Protein AF-A0A0Q7DH05-F1 (afdb_monomer_lite)

Foldseek 3Di:
DDDDDDDDDDDDFPWDFDDDDDDDDDDDDDDDDDDDDDDDDDDCPPPPPLQKDKFAAPVRQKIWIWGQDVQFIWIWIWGDDPDDDIGITIGTDRDLVVVVVVLVPDPCCVVGVVSSVRSNVSRVSNRVDDD

Sequence (131 aa):
MRPYHPAPHEASPKRKEFVSLEGDAVSPRARRQPPAPRTDTGSRTQRIDVRHAEARSSEGEVHFFLQRIAGGLYVEREEVPRRGTRTSQSLVFENPGSFERWCSDDPVRFRHPLLHAQLRRDGDALWTIEP

Radius of gyration: 19.87 Å; chains: 1; bounding box: 66×55×36 Å

Secondary structure (DSSP, 8-state):
-PPPPPPP-------------------------PPPP-----------BTTEEEEE-TTSSEEEEEEEETTEEEEEEEE--SSS--EEEEEEESSHHHHHHHHHH-THHHH-HHHHHHHHHHHHHHHTS--

Structure (mmCIF, N/CA/C/O backbone):
data_AF-A0A0Q7DH05-F1
#
_entry.id   AF-A0A0Q7DH05-F1
#
loop_
_atom_site.group_PDB
_atom_site.id
_atom_site.type_symbol
_atom_site.label_atom_id
_atom_site.label_alt_id
_atom_site.label_comp_id
_atom_site.label_asym_id
_atom_site.label_entity_id
_atom_site.label_seq_id
_atom_site.pdbx_PDB_ins_code
_atom_site.Cartn_x
_atom_site.Cartn_y
_atom_site.Cartn_z
_atom_site.occupancy
_atom_site.B_iso_or_equiv
_atom_site.auth_seq_id
_atom_site.auth_comp_id
_atom_site.auth_asym_id
_atom_site.auth_atom_id
_atom_site.pdbx_PDB_model_num
ATOM 1 N N . MET A 1 1 ? 34.266 -25.610 13.901 1.00 47.09 1 MET A N 1
ATOM 2 C CA . MET A 1 1 ? 34.000 -24.182 14.179 1.00 47.09 1 MET A CA 1
ATOM 3 C C . MET A 1 1 ? 33.938 -23.470 12.831 1.00 47.09 1 MET A C 1
ATOM 5 O O . MET A 1 1 ? 34.956 -23.425 12.157 1.00 47.09 1 MET A O 1
ATOM 9 N N . ARG A 1 2 ? 32.751 -23.067 12.352 1.00 49.41 2 ARG A N 1
ATOM 10 C CA . ARG A 1 2 ? 32.606 -22.329 11.079 1.00 49.41 2 ARG A CA 1
ATOM 11 C C . ARG A 1 2 ? 32.566 -20.824 11.381 1.00 49.41 2 ARG A C 1
ATOM 13 O O . ARG A 1 2 ? 31.865 -20.461 12.324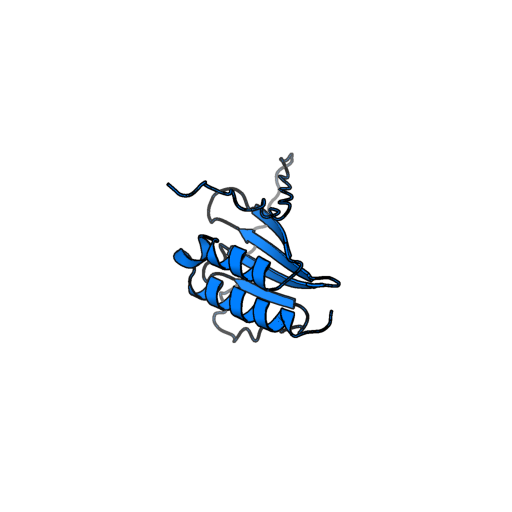 1.00 49.41 2 ARG A O 1
ATOM 20 N N . PRO A 1 3 ? 33.287 -19.967 10.640 1.00 50.28 3 PRO A N 1
ATOM 21 C CA . PRO A 1 3 ? 33.220 -18.525 10.843 1.00 50.28 3 PRO A CA 1
ATOM 22 C C . PRO A 1 3 ? 31.871 -17.968 10.368 1.00 50.28 3 PRO A C 1
ATOM 24 O O . PRO A 1 3 ? 31.320 -18.403 9.355 1.00 50.28 3 PRO A O 1
ATOM 27 N N . TYR A 1 4 ? 31.338 -17.023 11.139 1.00 48.47 4 TYR A N 1
ATOM 28 C CA . TYR A 1 4 ? 30.103 -16.296 10.862 1.00 48.47 4 TYR A CA 1
ATOM 29 C C . TYR A 1 4 ? 30.378 -15.209 9.815 1.00 48.47 4 TYR A C 1
ATOM 31 O O . TYR A 1 4 ? 31.156 -14.292 10.069 1.00 48.47 4 TYR A O 1
ATOM 39 N N . HIS A 1 5 ? 29.746 -15.312 8.646 1.00 47.66 5 HIS A N 1
ATOM 40 C CA . HIS A 1 5 ? 29.686 -14.227 7.668 1.00 47.66 5 HIS A CA 1
ATOM 41 C C . HIS A 1 5 ? 28.377 -13.452 7.876 1.00 47.66 5 HIS A C 1
ATOM 43 O O . HIS A 1 5 ? 27.311 -14.055 7.736 1.00 47.66 5 HIS A O 1
ATOM 49 N N . PRO A 1 6 ? 28.410 -12.149 8.207 1.00 46.41 6 PRO A N 1
ATOM 50 C CA . PRO A 1 6 ? 27.198 -11.342 8.230 1.00 46.41 6 PRO A CA 1
ATOM 51 C C . PRO A 1 6 ? 26.677 -11.102 6.802 1.00 46.41 6 PRO A C 1
ATOM 53 O O . PRO A 1 6 ? 27.452 -10.855 5.877 1.00 46.41 6 PRO A O 1
ATOM 56 N N . ALA A 1 7 ? 25.355 -11.195 6.638 1.00 45.88 7 ALA A N 1
ATOM 57 C CA . ALA A 1 7 ? 24.637 -10.925 5.393 1.00 45.88 7 ALA A CA 1
ATOM 58 C C . ALA A 1 7 ? 24.718 -9.432 4.994 1.00 45.88 7 ALA A C 1
ATOM 60 O O . ALA A 1 7 ? 24.842 -8.574 5.873 1.00 45.88 7 ALA A O 1
ATOM 61 N N . PRO A 1 8 ? 24.640 -9.098 3.691 1.00 40.75 8 PRO A N 1
ATOM 62 C CA . PRO A 1 8 ? 24.677 -7.715 3.232 1.00 40.75 8 PRO A CA 1
ATOM 63 C C . PRO A 1 8 ? 23.400 -6.964 3.633 1.00 40.75 8 PRO A C 1
ATOM 65 O O . PRO A 1 8 ? 22.300 -7.510 3.588 1.00 40.75 8 PRO A O 1
ATOM 68 N N . HIS A 1 9 ? 23.571 -5.699 4.020 1.00 41.88 9 HIS A N 1
ATOM 69 C CA . HIS A 1 9 ? 22.507 -4.765 4.381 1.00 41.88 9 HIS A CA 1
ATOM 70 C C . HIS A 1 9 ? 21.425 -4.679 3.287 1.00 41.88 9 HIS A C 1
ATOM 72 O O . HIS A 1 9 ? 21.672 -4.151 2.203 1.00 41.88 9 HIS A O 1
ATOM 78 N N . GLU A 1 10 ? 20.215 -5.151 3.599 1.00 37.84 10 GLU A N 1
ATOM 79 C CA . GLU A 1 10 ? 19.000 -4.863 2.833 1.00 37.84 10 GLU A CA 1
ATOM 80 C C . GLU A 1 10 ? 18.712 -3.355 2.916 1.00 37.84 10 GLU A C 1
ATOM 82 O O . GLU A 1 10 ? 18.571 -2.780 4.001 1.00 37.84 10 GLU A O 1
ATOM 87 N N . ALA A 1 11 ? 18.647 -2.697 1.757 1.00 42.75 11 ALA A N 1
ATOM 88 C CA . ALA A 1 11 ? 18.227 -1.310 1.656 1.00 42.75 11 ALA A CA 1
ATOM 89 C C . ALA A 1 11 ? 16.763 -1.204 2.105 1.00 42.75 11 ALA A C 1
ATOM 91 O O . ALA A 1 11 ? 15.848 -1.656 1.420 1.00 42.75 11 ALA A O 1
ATOM 92 N N . SER A 1 12 ? 16.550 -0.617 3.283 1.00 39.91 12 SER A N 1
ATOM 93 C CA . SER A 1 12 ? 15.214 -0.288 3.772 1.00 39.91 12 SER A CA 1
ATOM 94 C C . SER A 1 12 ? 14.542 0.704 2.816 1.00 39.91 12 SER A C 1
ATOM 96 O O . SER A 1 12 ? 15.186 1.683 2.418 1.00 39.91 12 SER A O 1
ATOM 98 N N . PRO A 1 13 ? 13.259 0.508 2.461 1.00 42.34 13 PRO A N 1
ATOM 99 C CA . PRO A 1 13 ? 12.521 1.499 1.693 1.00 42.34 13 PRO A CA 1
ATOM 100 C C . PRO A 1 13 ? 12.544 2.830 2.450 1.00 42.34 13 PRO A C 1
ATOM 102 O O . PRO A 1 13 ? 12.288 2.888 3.657 1.00 42.34 13 PRO A O 1
ATOM 105 N N . LYS A 1 14 ? 12.904 3.913 1.750 1.00 39.75 14 LYS A N 1
ATOM 106 C CA . LYS A 1 14 ? 12.999 5.249 2.346 1.00 39.75 14 LYS A CA 1
ATOM 107 C C . LYS A 1 14 ? 11.603 5.749 2.702 1.00 39.75 14 LYS A C 1
ATOM 109 O O . LYS A 1 14 ? 10.906 6.341 1.885 1.00 39.75 14 LY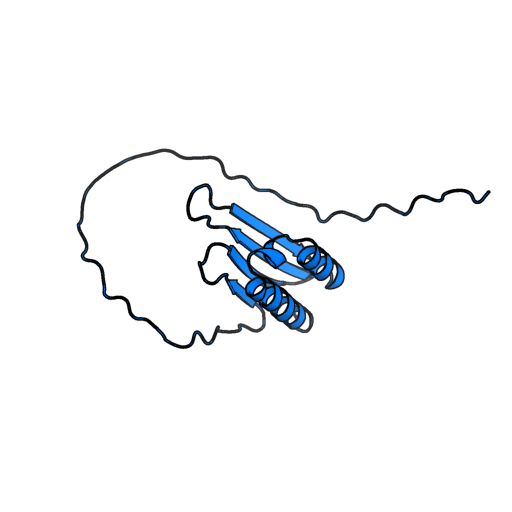S A O 1
ATOM 114 N N . ARG A 1 15 ? 11.224 5.506 3.953 1.00 40.66 15 ARG A N 1
ATOM 115 C CA . ARG A 1 15 ? 10.027 6.028 4.606 1.00 40.66 15 ARG A CA 1
ATOM 116 C C . ARG A 1 15 ? 10.140 7.553 4.663 1.00 40.66 15 ARG A C 1
ATOM 118 O O . ARG A 1 15 ? 11.005 8.087 5.353 1.00 40.66 15 ARG A O 1
ATOM 125 N N . LYS A 1 16 ? 9.308 8.263 3.907 1.00 36.62 16 LYS A N 1
ATOM 126 C CA . LYS A 1 16 ? 9.116 9.705 4.088 1.00 36.62 16 LYS A CA 1
ATOM 127 C C . LYS A 1 16 ? 7.862 9.879 4.936 1.00 36.62 16 LYS A C 1
ATOM 129 O O . LYS A 1 16 ? 6.754 9.879 4.416 1.00 36.62 16 LYS A O 1
ATOM 134 N N . GLU A 1 17 ? 8.047 9.945 6.251 1.00 31.27 17 GLU A N 1
ATOM 135 C CA . GLU A 1 17 ? 6.989 10.342 7.181 1.00 31.27 17 GLU A CA 1
ATOM 136 C C . GLU A 1 17 ? 6.810 11.857 7.058 1.00 31.27 17 GLU A C 1
ATOM 138 O O . GLU A 1 17 ? 7.663 12.628 7.493 1.00 31.27 17 GLU A O 1
ATOM 143 N N . PHE A 1 18 ? 5.729 12.293 6.413 1.00 31.88 18 PHE A N 1
ATOM 144 C CA . PHE A 1 18 ? 5.314 13.689 6.467 1.00 31.88 18 PHE A CA 1
ATOM 145 C C . PHE A 1 18 ? 4.264 13.824 7.569 1.00 31.88 18 PHE A C 1
ATOM 147 O O . PHE A 1 18 ? 3.131 13.370 7.426 1.00 31.88 18 PHE A O 1
ATOM 154 N N . VAL A 1 19 ? 4.668 14.404 8.698 1.00 33.44 19 VAL A N 1
ATOM 155 C CA . VAL A 1 19 ? 3.766 14.799 9.783 1.00 33.44 19 VAL A CA 1
ATOM 156 C C . VAL A 1 19 ? 3.364 16.247 9.524 1.00 33.44 19 VAL A C 1
ATOM 158 O O . VAL A 1 19 ? 4.185 17.151 9.661 1.00 33.44 19 VAL A O 1
ATOM 161 N N . SER A 1 20 ? 2.108 16.479 9.145 1.00 35.09 20 SER A N 1
ATOM 162 C CA . SER A 1 20 ? 1.526 17.823 9.193 1.00 35.09 20 SER A CA 1
ATOM 163 C C . SER A 1 20 ? 1.102 18.137 10.627 1.00 35.09 20 SER A C 1
ATOM 165 O O . SER A 1 20 ? 0.262 17.435 11.188 1.00 35.09 20 SER A O 1
ATOM 167 N N . LEU A 1 21 ? 1.689 19.191 11.202 1.00 38.19 21 LEU A N 1
ATOM 168 C CA . LEU A 1 21 ? 1.275 19.805 12.465 1.00 38.19 21 LEU A CA 1
ATOM 169 C C . LEU A 1 21 ? 0.286 20.961 12.211 1.00 38.19 21 LEU A C 1
ATOM 171 O O . LEU A 1 21 ? 0.377 21.661 11.205 1.00 38.19 21 LEU A O 1
ATOM 175 N N . GLU A 1 22 ? -0.648 21.055 13.157 1.00 37.50 22 GLU A N 1
ATOM 176 C CA . GLU A 1 22 ? -1.787 21.956 13.439 1.00 37.50 22 GLU A CA 1
ATOM 177 C C . GLU A 1 22 ? -1.593 23.436 13.016 1.00 37.50 22 GLU A C 1
ATOM 179 O O . GLU A 1 22 ? -0.471 23.912 12.916 1.00 37.50 22 GLU A O 1
ATOM 184 N N . GLY A 1 23 ? -2.595 24.272 12.717 1.00 37.09 23 GLY A N 1
ATOM 185 C CA . GLY A 1 23 ? -3.981 24.368 13.183 1.00 37.09 23 GLY A CA 1
ATOM 186 C C . GLY A 1 23 ? -4.180 25.729 13.880 1.00 37.09 23 GLY A C 1
ATOM 187 O O . GLY A 1 23 ? -3.535 25.960 14.888 1.00 37.09 23 GLY A O 1
ATOM 188 N N . ASP A 1 24 ? -5.016 26.619 13.318 1.00 30.02 24 ASP A N 1
ATOM 189 C CA . ASP A 1 24 ? -5.741 27.756 13.953 1.00 30.02 24 ASP A CA 1
ATOM 190 C C . ASP A 1 24 ? -6.426 28.582 12.830 1.00 30.02 24 ASP A C 1
ATOM 192 O O . ASP A 1 24 ? -5.852 28.729 11.756 1.00 30.02 24 ASP A O 1
ATOM 196 N N . ALA A 1 25 ? -7.626 29.170 12.904 1.00 30.86 25 ALA A N 1
ATOM 197 C CA . ALA A 1 25 ? -8.666 29.309 13.920 1.00 30.86 25 ALA A CA 1
ATOM 198 C C . ALA A 1 25 ? -9.994 29.758 13.233 1.00 30.86 25 ALA A C 1
ATOM 200 O O . ALA A 1 25 ? -10.013 30.092 12.049 1.00 30.86 25 ALA A O 1
ATOM 201 N N . VAL A 1 26 ? -11.054 29.884 14.050 1.00 32.50 26 VAL A N 1
ATOM 202 C CA . VAL A 1 26 ? -12.316 30.660 13.895 1.00 32.50 26 VAL A CA 1
ATOM 203 C C . VAL A 1 26 ? -13.624 29.861 13.689 1.00 32.50 26 VAL A C 1
ATOM 205 O O . VAL A 1 26 ? -13.883 29.208 12.685 1.00 32.50 26 VAL A O 1
ATOM 208 N N . SER A 1 27 ? -14.481 30.013 14.704 1.00 32.03 27 SER A N 1
ATOM 209 C CA . SER A 1 27 ? -15.886 29.601 14.888 1.00 32.03 27 SER A CA 1
ATOM 210 C C . SER A 1 27 ? -16.819 30.820 14.629 1.00 32.03 27 SER A C 1
ATOM 212 O O . SER A 1 27 ? -16.301 31.927 14.503 1.00 32.03 27 SER A O 1
ATOM 214 N N . PRO A 1 28 ? -18.164 30.778 14.766 1.00 54.81 28 PRO A N 1
ATOM 215 C CA . PRO A 1 28 ? -19.198 29.922 14.167 1.00 54.81 28 PRO A CA 1
ATOM 216 C C . PRO A 1 28 ? -20.303 30.745 13.442 1.00 54.81 28 PRO A C 1
ATOM 218 O O . PRO A 1 28 ? -20.561 31.899 13.783 1.00 54.81 28 PRO A O 1
ATOM 221 N N . ARG A 1 29 ? -21.099 30.126 12.552 1.00 33.53 29 ARG A N 1
ATOM 222 C CA . ARG A 1 29 ? -22.543 30.441 12.427 1.00 33.53 29 ARG A CA 1
ATOM 223 C C . ARG A 1 29 ? -23.334 29.354 11.695 1.00 33.53 29 ARG A C 1
ATOM 225 O O . ARG A 1 29 ? -22.874 28.726 10.753 1.00 33.53 29 ARG A O 1
ATOM 232 N N . ALA 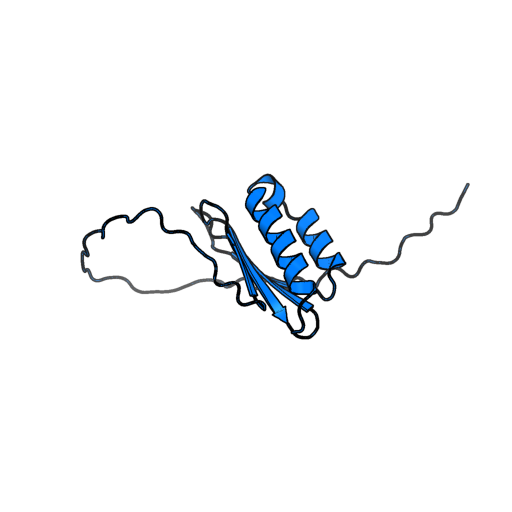A 1 30 ? -24.541 29.147 12.206 1.00 41.16 30 ALA A N 1
ATOM 233 C CA . ALA A 1 30 ? -25.443 28.036 11.963 1.00 41.16 30 ALA A CA 1
ATOM 234 C C . ALA A 1 30 ? -26.051 27.968 10.553 1.00 41.16 30 ALA A C 1
ATOM 236 O O . ALA A 1 30 ? -26.533 28.971 10.035 1.00 41.16 30 ALA A O 1
ATOM 237 N N . ARG A 1 31 ? -26.227 26.739 10.055 1.00 42.12 31 ARG A N 1
ATOM 238 C CA . ARG A 1 31 ? -27.455 26.292 9.377 1.00 42.12 31 ARG A CA 1
ATOM 239 C C . ARG A 1 31 ? -27.706 24.829 9.745 1.00 42.12 31 ARG A C 1
ATOM 241 O O . ARG A 1 31 ? -26.886 23.963 9.470 1.00 42.12 31 ARG A O 1
ATOM 248 N N . ARG A 1 32 ? -28.834 24.565 10.411 1.00 48.53 32 ARG A N 1
ATOM 249 C CA . ARG A 1 32 ? -29.350 23.208 10.630 1.00 48.53 32 ARG A CA 1
ATOM 250 C C . ARG A 1 32 ? -29.806 22.665 9.277 1.00 48.53 32 ARG A C 1
ATOM 252 O O . ARG A 1 32 ? -30.741 23.212 8.699 1.00 48.53 32 ARG A O 1
ATOM 259 N N . GLN A 1 33 ? -29.155 21.617 8.792 1.00 47.31 33 GLN A N 1
ATOM 260 C CA . GLN A 1 33 ? -29.578 20.867 7.613 1.00 47.31 33 GLN A CA 1
ATOM 261 C C . GLN A 1 33 ? -30.107 19.502 8.093 1.00 47.31 33 GLN A C 1
ATOM 263 O O . GLN A 1 33 ? -29.452 18.875 8.928 1.00 47.31 33 GLN A O 1
ATOM 268 N N . PRO A 1 34 ? -31.311 19.069 7.676 1.00 45.84 34 PRO A N 1
ATOM 269 C CA . PRO A 1 34 ? -31.888 17.804 8.130 1.00 45.84 34 PRO A CA 1
ATOM 270 C C . PRO A 1 34 ? -31.088 16.601 7.594 1.00 45.84 34 PRO A C 1
ATOM 272 O O . PRO A 1 34 ? -30.503 16.700 6.512 1.00 45.84 34 PRO A O 1
ATOM 275 N N . PRO A 1 35 ? -31.053 15.464 8.317 1.00 40.38 35 PRO A N 1
ATOM 276 C CA . PRO A 1 35 ? -30.347 14.272 7.861 1.00 40.38 35 PRO A CA 1
ATOM 277 C C . PRO A 1 35 ? -31.066 13.661 6.652 1.00 40.38 35 PRO A C 1
ATOM 279 O O . PRO A 1 35 ? -32.239 13.298 6.730 1.00 40.38 35 PRO A O 1
ATOM 282 N N . ALA A 1 36 ? -30.356 13.561 5.528 1.00 51.81 36 ALA A N 1
ATOM 283 C CA . ALA A 1 36 ? -30.832 12.870 4.334 1.00 51.81 36 ALA A CA 1
ATOM 284 C C . ALA A 1 36 ? -30.930 11.346 4.581 1.00 51.81 36 ALA A C 1
ATOM 286 O O . ALA A 1 36 ? -30.154 10.801 5.375 1.00 51.81 36 ALA A O 1
ATOM 287 N N . PRO A 1 37 ? -31.881 10.652 3.927 1.00 41.38 37 PRO A N 1
ATOM 288 C CA . PRO A 1 37 ? -32.155 9.242 4.171 1.00 41.38 37 PRO A CA 1
ATOM 289 C C . PRO A 1 37 ? -30.978 8.353 3.757 1.00 41.38 37 PRO A C 1
ATOM 291 O O . PRO A 1 37 ? -30.362 8.538 2.710 1.00 41.38 37 PRO A O 1
ATOM 294 N N . ARG A 1 38 ? -30.700 7.350 4.596 1.00 52.59 38 ARG A N 1
ATOM 295 C CA . ARG A 1 38 ? -29.787 6.246 4.297 1.00 52.59 38 ARG A CA 1
ATOM 296 C C . ARG A 1 38 ? -30.327 5.455 3.106 1.00 52.59 38 ARG A C 1
ATOM 298 O O . ARG A 1 38 ? -31.337 4.772 3.242 1.00 52.59 38 ARG A O 1
ATOM 305 N N . THR A 1 39 ? -29.638 5.512 1.975 1.00 40.78 39 THR A N 1
ATOM 306 C CA . THR A 1 39 ? -29.755 4.496 0.926 1.00 40.78 39 THR A CA 1
ATOM 307 C C . THR A 1 39 ? -28.652 3.471 1.131 1.00 40.78 39 THR A C 1
ATOM 309 O O . THR A 1 39 ? -27.471 3.771 0.953 1.00 40.78 39 THR A O 1
ATOM 312 N N . ASP A 1 40 ? -29.065 2.284 1.561 1.00 44.19 40 ASP A N 1
ATOM 313 C CA . ASP A 1 40 ? -28.263 1.071 1.573 1.00 44.19 40 ASP A CA 1
ATOM 314 C C . ASP A 1 40 ? -28.279 0.412 0.179 1.00 44.19 40 ASP A C 1
ATOM 316 O O . ASP A 1 40 ? -29.257 0.510 -0.560 1.00 44.19 40 ASP A O 1
ATOM 320 N N . THR A 1 41 ? -27.174 -0.270 -0.119 1.00 46.94 41 THR A N 1
ATOM 321 C CA . THR A 1 41 ? -26.989 -1.324 -1.121 1.00 46.94 41 THR A CA 1
ATOM 322 C C . THR A 1 41 ? -27.167 -0.950 -2.598 1.00 46.94 41 THR A C 1
ATOM 324 O O . THR A 1 41 ? -28.227 -1.089 -3.202 1.00 46.94 41 THR A O 1
ATOM 327 N N . GLY A 1 42 ? -26.047 -0.615 -3.238 1.00 32.19 42 GLY A N 1
ATOM 328 C CA . GLY A 1 42 ? -25.884 -0.705 -4.686 1.00 32.19 42 GLY A CA 1
ATOM 329 C C . GLY A 1 42 ? -24.458 -1.137 -4.991 1.00 32.19 42 GLY A C 1
ATOM 330 O O . GLY A 1 42 ? -23.519 -0.455 -4.586 1.00 32.19 42 GLY A O 1
ATOM 331 N N . SER A 1 43 ? -24.306 -2.295 -5.634 1.00 50.25 43 SER A N 1
ATOM 332 C CA . SER A 1 43 ? -23.045 -2.906 -6.056 1.00 50.25 43 SER A CA 1
ATOM 333 C C . SER A 1 43 ? -22.013 -1.864 -6.475 1.00 50.25 43 SER A C 1
ATOM 335 O O . SER A 1 43 ? -22.130 -1.237 -7.529 1.00 50.25 43 SER A O 1
ATOM 337 N N . ARG A 1 44 ? -20.984 -1.682 -5.641 1.00 45.38 44 ARG A N 1
ATOM 338 C CA . ARG A 1 44 ? -19.815 -0.880 -5.989 1.00 45.38 44 ARG A CA 1
ATOM 339 C C . ARG A 1 44 ? -19.002 -1.701 -6.979 1.00 45.38 44 ARG A C 1
ATOM 341 O O . ARG A 1 44 ? -18.016 -2.327 -6.608 1.00 45.38 44 ARG A O 1
ATOM 348 N N . THR A 1 45 ? -19.433 -1.716 -8.238 1.00 48.25 45 THR A N 1
ATOM 349 C CA . THR A 1 45 ? -18.530 -1.991 -9.350 1.00 48.25 45 THR A CA 1
ATOM 350 C C . THR A 1 45 ? -17.495 -0.884 -9.276 1.00 48.25 45 THR A C 1
ATOM 352 O O . THR A 1 45 ? -17.728 0.237 -9.733 1.00 48.25 45 THR A O 1
ATOM 355 N N . GLN A 1 46 ? -16.404 -1.156 -8.555 1.00 55.34 46 GLN A N 1
ATOM 356 C CA . GLN A 1 46 ? -15.243 -0.292 -8.563 1.00 55.34 46 GLN A CA 1
ATOM 357 C C . GLN A 1 46 ? -14.913 -0.077 -10.033 1.00 55.34 46 GLN A C 1
ATOM 359 O O . GLN A 1 46 ? -14.782 -1.037 -10.795 1.00 55.34 46 GLN A O 1
ATOM 364 N N . ARG A 1 47 ? -14.850 1.188 -10.449 1.00 48.22 47 ARG A N 1
ATOM 365 C CA . ARG A 1 47 ? -14.170 1.519 -11.689 1.00 48.22 47 ARG A CA 1
ATOM 366 C C . ARG A 1 47 ? -12.728 1.106 -11.456 1.00 48.22 47 ARG A C 1
ATOM 368 O O . ARG A 1 47 ? -11.987 1.830 -10.802 1.00 48.22 47 ARG A O 1
ATOM 375 N N . ILE A 1 48 ? -12.385 -0.091 -11.914 1.00 54.12 48 ILE A N 1
ATOM 376 C CA . ILE A 1 48 ? -10.999 -0.457 -12.121 1.00 54.12 48 ILE A CA 1
ATOM 377 C C . ILE A 1 48 ? -10.594 0.394 -13.319 1.00 54.12 48 ILE A C 1
ATOM 379 O O . ILE A 1 48 ? -10.783 0.009 -14.471 1.00 54.12 48 ILE A O 1
ATOM 383 N N . ASP A 1 49 ? -10.140 1.613 -13.054 1.00 68.69 49 ASP A N 1
ATOM 384 C CA . ASP A 1 49 ? -9.130 2.157 -13.938 1.00 68.69 49 ASP A CA 1
ATOM 385 C C . ASP A 1 49 ? -7.980 1.162 -13.852 1.00 68.69 49 ASP A C 1
ATOM 387 O O . ASP A 1 49 ? -7.483 0.855 -12.776 1.00 68.69 49 ASP A O 1
ATOM 391 N N . VAL A 1 50 ? -7.612 0.572 -14.978 1.00 72.12 50 VAL A N 1
ATOM 392 C CA . VAL A 1 50 ? -6.634 -0.515 -15.005 1.00 72.12 50 VAL A CA 1
ATOM 393 C C . VAL A 1 50 ? -5.304 -0.053 -14.396 1.00 72.12 50 VAL A C 1
ATOM 395 O O . VAL A 1 50 ? -4.546 -0.867 -13.894 1.00 72.12 50 VAL A O 1
ATOM 398 N N . ARG A 1 51 ? -5.035 1.255 -14.345 1.00 84.81 51 ARG A N 1
ATOM 399 C CA . ARG A 1 51 ? -3.807 1.816 -13.775 1.00 84.81 51 ARG A CA 1
ATOM 400 C C . ARG A 1 51 ? -3.897 2.131 -12.286 1.00 84.81 51 ARG A C 1
ATOM 402 O O . ARG A 1 51 ? -2.861 2.445 -11.699 1.00 84.81 51 ARG A O 1
ATOM 409 N N . HIS A 1 52 ? -5.075 2.063 -11.667 1.00 91.19 52 HIS A N 1
ATOM 410 C CA . HIS A 1 52 ? -5.225 2.330 -10.242 1.00 91.19 52 HIS A CA 1
ATOM 411 C C . HIS A 1 52 ? -6.265 1.437 -9.554 1.00 91.19 52 HIS A C 1
ATOM 413 O O . HIS A 1 52 ? -7.300 1.081 -10.105 1.00 91.19 52 HIS A O 1
ATOM 419 N N . ALA A 1 53 ? -6.034 1.117 -8.287 1.00 93.06 53 ALA A N 1
ATOM 420 C CA . ALA A 1 53 ? -6.946 0.301 -7.497 1.00 93.06 53 ALA A CA 1
ATOM 421 C C . ALA A 1 53 ? -7.162 0.896 -6.110 1.00 93.06 53 ALA A C 1
ATOM 423 O O . ALA A 1 53 ? -6.332 1.646 -5.597 1.00 93.06 53 ALA A O 1
ATOM 424 N N . GLU A 1 54 ? -8.288 0.548 -5.495 1.00 94.31 54 GLU A N 1
ATOM 425 C CA . GLU A 1 54 ? -8.616 0.983 -4.145 1.00 94.31 54 GLU A CA 1
ATOM 426 C C . GLU A 1 54 ? -9.101 -0.186 -3.292 1.00 94.31 54 GLU A C 1
ATOM 428 O O . GLU A 1 54 ? -10.039 -0.904 -3.647 1.00 94.31 54 GLU A O 1
ATOM 433 N N . ALA A 1 55 ? -8.539 -0.307 -2.094 1.00 90.88 55 ALA A N 1
ATOM 434 C CA . ALA A 1 55 ? -8.959 -1.296 -1.114 1.00 90.88 55 ALA A CA 1
ATOM 435 C C . ALA A 1 55 ? -9.312 -0.597 0.202 1.00 90.88 55 ALA A C 1
ATOM 437 O O . ALA A 1 55 ? -8.532 0.198 0.718 1.00 90.88 55 ALA A O 1
ATOM 438 N N . ARG A 1 56 ? -10.491 -0.870 0.771 1.00 92.94 56 ARG A N 1
ATOM 439 C CA . ARG A 1 56 ? -10.969 -0.214 2.002 1.00 92.94 56 ARG A CA 1
ATOM 440 C C . ARG A 1 56 ? -11.508 -1.231 3.004 1.00 92.94 56 ARG A C 1
ATOM 442 O O . ARG A 1 56 ? -12.149 -2.201 2.602 1.00 92.94 56 ARG A O 1
ATOM 449 N N . SER A 1 57 ? -11.266 -1.017 4.299 1.00 92.44 57 SER A N 1
ATOM 450 C CA . SER A 1 57 ? -11.913 -1.818 5.348 1.00 92.44 57 SER A CA 1
ATOM 451 C C . SER A 1 57 ? -13.425 -1.556 5.378 1.00 92.44 57 SER A C 1
ATOM 453 O O . SER A 1 57 ? -13.886 -0.497 4.949 1.00 92.44 57 SER A O 1
ATOM 455 N N . SER A 1 58 ? -14.209 -2.504 5.903 1.00 86.44 58 SER A N 1
ATOM 456 C CA . SER A 1 58 ? -15.675 -2.380 5.996 1.00 86.44 58 SER A CA 1
ATOM 457 C C . SER A 1 58 ? -16.114 -1.150 6.794 1.00 86.44 58 SER A C 1
ATOM 459 O O . SER A 1 58 ? -17.052 -0.461 6.411 1.00 86.44 58 SER A O 1
ATOM 461 N N . GLU A 1 59 ? -15.381 -0.839 7.862 1.00 84.00 59 GLU A N 1
ATOM 462 C CA . GLU A 1 59 ? -15.630 0.312 8.734 1.00 84.00 59 GLU A CA 1
ATOM 463 C C . GLU A 1 59 ? -15.012 1.613 8.201 1.00 84.00 59 GLU A C 1
ATOM 465 O O . GLU A 1 59 ? -15.221 2.686 8.763 1.00 84.00 59 GLU A O 1
ATOM 470 N N . GLY A 1 60 ? -14.233 1.533 7.119 1.00 80.12 60 GLY A N 1
ATOM 471 C CA . GLY A 1 60 ? -13.573 2.675 6.502 1.00 80.12 60 GLY A CA 1
ATOM 472 C C . GLY A 1 60 ? -12.429 3.286 7.307 1.00 80.12 60 GLY A C 1
ATOM 473 O O . GLY A 1 60 ? -12.021 4.396 6.976 1.00 80.12 60 GLY A O 1
ATOM 474 N N . GLU A 1 61 ? -11.931 2.571 8.315 1.00 89.69 61 GLU A N 1
ATOM 475 C CA . GLU A 1 61 ? -10.823 2.973 9.192 1.00 89.69 61 GLU A CA 1
ATOM 476 C C . GLU A 1 61 ? -9.467 2.954 8.483 1.00 89.69 61 GLU A C 1
ATOM 478 O O . GLU A 1 61 ? -8.560 3.680 8.878 1.00 89.69 61 GLU A O 1
ATOM 483 N N . VAL A 1 62 ? -9.329 2.130 7.441 1.00 94.56 62 VAL A N 1
ATOM 484 C CA . VAL A 1 62 ? -8.116 2.031 6.626 1.00 94.56 62 VAL A CA 1
ATOM 485 C C . VAL A 1 62 ? -8.510 1.975 5.156 1.00 94.56 62 VAL A C 1
ATOM 487 O O . VAL A 1 62 ? -9.427 1.240 4.769 1.00 94.56 62 VAL A O 1
ATOM 490 N N . HIS A 1 63 ? -7.809 2.751 4.341 1.00 95.56 63 HIS A N 1
ATOM 491 C CA . HIS A 1 63 ? -7.969 2.833 2.898 1.00 95.56 63 HIS A CA 1
ATOM 492 C C . HIS A 1 63 ? -6.594 2.795 2.237 1.00 95.56 63 HIS A C 1
ATOM 494 O O . HIS A 1 63 ? -5.652 3.423 2.710 1.00 95.56 63 HIS A O 1
ATOM 500 N N . PHE A 1 64 ? -6.487 2.034 1.158 1.00 97.50 64 PHE A N 1
ATOM 501 C CA . PHE A 1 64 ? -5.334 2.021 0.279 1.00 97.50 64 PHE A CA 1
ATOM 502 C C . PHE A 1 64 ? -5.748 2.514 -1.099 1.00 97.50 64 PHE A C 1
ATOM 504 O O . PHE A 1 64 ? -6.752 2.046 -1.643 1.00 97.50 64 PHE A O 1
ATOM 511 N N . PHE A 1 65 ? -4.941 3.402 -1.660 1.00 97.06 65 PHE A N 1
ATOM 512 C CA . PHE A 1 65 ? -4.945 3.753 -3.071 1.00 97.06 65 PHE A CA 1
ATOM 513 C C . PHE A 1 65 ? -3.653 3.234 -3.694 1.00 97.06 65 PHE A C 1
ATOM 515 O O . PHE A 1 65 ? -2.570 3.418 -3.142 1.00 97.06 65 PHE A O 1
ATOM 522 N N . LEU A 1 66 ? -3.769 2.547 -4.821 1.00 97.56 66 LEU A N 1
ATOM 523 C CA . LEU A 1 66 ? -2.651 1.973 -5.548 1.00 97.56 66 LEU A CA 1
ATOM 524 C C . LEU A 1 66 ? -2.651 2.552 -6.948 1.00 97.56 66 LEU A C 1
ATOM 526 O O . LEU A 1 66 ? -3.705 2.640 -7.571 1.00 97.56 66 LEU A O 1
ATOM 530 N N . GLN A 1 67 ? -1.475 2.874 -7.467 1.00 96.38 67 GLN A N 1
ATOM 531 C CA . GLN A 1 67 ? -1.333 3.346 -8.833 1.00 96.38 67 GLN A CA 1
ATOM 532 C C . GLN A 1 67 ? -0.072 2.778 -9.468 1.00 96.38 67 GLN A C 1
ATOM 534 O O . GLN A 1 67 ? 1.029 2.883 -8.919 1.00 96.38 67 GLN A O 1
ATOM 539 N N . ARG A 1 68 ? -0.226 2.208 -10.662 1.00 95.62 68 ARG A N 1
ATOM 540 C CA . ARG A 1 68 ? 0.908 1.860 -11.508 1.00 95.62 68 ARG A CA 1
ATOM 541 C C . ARG A 1 68 ? 1.547 3.150 -12.021 1.00 95.62 68 ARG A C 1
ATOM 543 O O . ARG A 1 68 ? 0.874 3.981 -12.625 1.00 95.62 68 ARG A O 1
ATOM 550 N N . ILE A 1 69 ? 2.841 3.321 -11.763 1.00 94.94 69 ILE A N 1
ATOM 551 C CA . ILE A 1 69 ? 3.618 4.488 -12.191 1.00 94.94 69 ILE A CA 1
ATOM 552 C C . ILE A 1 69 ? 4.862 4.058 -12.967 1.00 94.94 69 ILE A C 1
ATOM 554 O O . ILE A 1 69 ? 5.314 2.911 -12.875 1.00 94.94 69 ILE A O 1
ATOM 558 N N . ALA A 1 70 ? 5.454 4.995 -13.711 1.00 91.62 70 ALA A N 1
ATOM 559 C CA . ALA A 1 70 ? 6.750 4.779 -14.339 1.00 91.62 70 ALA A CA 1
ATOM 560 C C . ALA A 1 70 ? 7.787 4.398 -13.266 1.00 91.62 70 ALA A C 1
ATOM 562 O O . ALA A 1 70 ? 8.049 5.164 -12.341 1.00 91.62 70 ALA A O 1
ATOM 563 N N . GLY A 1 71 ? 8.346 3.192 -13.378 1.00 87.62 71 GLY A N 1
ATOM 564 C CA . GLY A 1 71 ? 9.363 2.681 -12.457 1.00 87.62 71 GLY A CA 1
ATOM 565 C C . GLY A 1 71 ? 8.846 1.967 -11.204 1.00 87.62 71 GLY A C 1
ATOM 566 O O . GLY A 1 71 ? 9.669 1.502 -10.424 1.00 87.62 71 GLY A O 1
ATOM 567 N N . GLY A 1 72 ? 7.530 1.822 -10.994 1.00 95.19 72 GLY A N 1
ATOM 568 C CA . GLY A 1 72 ? 7.066 1.146 -9.780 1.00 95.19 72 GLY A CA 1
ATOM 569 C C . GLY A 1 72 ? 5.565 1.138 -9.510 1.00 95.19 72 GLY A C 1
ATOM 570 O O . GLY A 1 72 ? 4.738 1.458 -10.366 1.00 95.19 72 GLY A O 1
ATOM 571 N N . LEU A 1 73 ? 5.222 0.747 -8.291 1.00 97.38 73 LEU A N 1
ATOM 572 C CA . LEU A 1 73 ? 3.872 0.797 -7.751 1.00 97.38 73 LEU A CA 1
ATOM 573 C C . LEU A 1 73 ? 3.840 1.850 -6.646 1.00 97.38 73 LEU A C 1
ATOM 575 O O . LEU A 1 73 ? 4.552 1.729 -5.647 1.00 97.38 73 LEU A O 1
ATOM 579 N N . TYR A 1 74 ? 3.030 2.885 -6.842 1.00 97.62 74 TYR A N 1
ATOM 580 C CA . TYR A 1 74 ? 2.710 3.850 -5.801 1.00 97.62 74 TYR A CA 1
ATOM 581 C C . TYR A 1 74 ? 1.587 3.297 -4.926 1.00 97.62 74 TYR A C 1
ATOM 583 O O . TYR A 1 74 ? 0.611 2.748 -5.438 1.00 97.62 74 TYR A O 1
ATOM 591 N N . VAL A 1 75 ? 1.731 3.457 -3.614 1.00 97.81 75 VAL A N 1
ATOM 592 C CA . VAL A 1 75 ? 0.721 3.097 -2.624 1.00 97.81 75 VAL A CA 1
ATOM 593 C C . VAL A 1 75 ? 0.545 4.266 -1.668 1.00 97.81 75 VAL A C 1
ATOM 595 O O . VAL A 1 75 ? 1.489 4.671 -0.991 1.00 97.81 75 VAL A O 1
ATOM 598 N N . GLU A 1 76 ? -0.675 4.772 -1.571 1.00 98.12 76 GLU A N 1
ATOM 599 C CA . GLU A 1 76 ? -1.096 5.618 -0.466 1.00 98.12 76 GLU A CA 1
ATOM 600 C C . GLU A 1 76 ? -1.886 4.771 0.529 1.00 98.12 76 GLU A C 1
ATOM 602 O O . GLU A 1 76 ? -2.817 4.058 0.156 1.00 98.12 76 GLU A O 1
ATOM 607 N N . ARG A 1 77 ? -1.509 4.839 1.802 1.00 97.44 77 ARG A N 1
ATOM 608 C CA . ARG A 1 77 ? -2.269 4.290 2.920 1.00 97.44 77 ARG A CA 1
ATOM 609 C C . ARG A 1 77 ? -2.814 5.435 3.735 1.00 97.44 77 ARG A C 1
ATOM 611 O O . ARG A 1 77 ? -2.052 6.203 4.314 1.00 97.44 77 ARG A O 1
ATOM 618 N N . GLU A 1 78 ? -4.116 5.445 3.890 1.00 96.94 78 GLU A N 1
ATOM 619 C CA . GLU A 1 78 ? -4.812 6.340 4.780 1.00 96.94 78 GLU A CA 1
ATOM 620 C C . GLU A 1 78 ? -5.422 5.563 5.947 1.00 96.94 78 GLU A C 1
ATOM 622 O O . GLU A 1 78 ? -6.153 4.590 5.753 1.00 96.94 78 GLU A O 1
ATOM 627 N N . GLU A 1 79 ? -5.149 6.012 7.169 1.00 95.12 79 GLU A N 1
ATOM 628 C CA . GLU A 1 79 ? -5.834 5.543 8.368 1.00 95.12 79 GLU A CA 1
ATOM 629 C C . GLU A 1 79 ? -6.677 6.672 8.954 1.00 95.12 79 GLU A C 1
ATOM 631 O O . GLU A 1 79 ? -6.162 7.731 9.322 1.00 95.12 79 GLU A O 1
ATOM 636 N N . VAL A 1 80 ? -7.982 6.433 9.063 1.00 92.25 80 VAL A N 1
ATOM 637 C CA . VAL A 1 80 ? -8.962 7.347 9.655 1.00 92.25 80 VAL A CA 1
ATOM 638 C C . VAL A 1 80 ? -9.558 6.660 10.884 1.00 92.25 80 VAL A C 1
ATOM 640 O O . VAL A 1 80 ? -10.641 6.073 10.809 1.00 92.25 80 VAL A O 1
ATOM 643 N N . PRO A 1 81 ? -8.856 6.666 12.028 1.00 87.38 81 PRO A N 1
ATOM 644 C CA . PRO A 1 81 ? -9.385 6.045 13.228 1.00 87.38 81 PRO A CA 1
ATOM 645 C C . PRO A 1 81 ? -10.649 6.783 13.685 1.00 87.38 81 PRO A C 1
ATOM 647 O O . PRO A 1 81 ? -10.765 8.002 13.557 1.00 87.38 81 PRO A O 1
ATOM 650 N N . ARG A 1 82 ? -11.601 6.055 14.282 1.00 84.12 82 ARG A N 1
ATOM 651 C CA . ARG A 1 82 ? -12.850 6.640 14.817 1.00 84.12 82 ARG A CA 1
ATOM 652 C C . ARG A 1 82 ? -12.608 7.748 15.848 1.00 84.12 82 ARG A C 1
ATOM 654 O O . ARG A 1 82 ? -13.474 8.592 16.067 1.00 84.12 82 ARG A O 1
ATOM 661 N N . ARG A 1 83 ? -11.458 7.708 16.522 1.00 85.69 83 ARG A N 1
ATOM 662 C CA . ARG A 1 83 ? -10.957 8.731 17.442 1.00 85.69 83 ARG A CA 1
ATOM 663 C C . ARG A 1 83 ? -9.453 8.870 17.233 1.00 85.69 83 ARG A C 1
ATOM 665 O O . ARG A 1 83 ? -8.769 7.856 17.141 1.00 85.69 83 ARG A O 1
ATOM 672 N N . GLY A 1 84 ? -8.951 10.100 17.228 1.00 86.44 84 GLY A N 1
ATOM 673 C CA . GLY A 1 84 ? -7.529 10.395 17.050 1.00 86.44 84 GLY A CA 1
ATOM 674 C C . GLY A 1 84 ? -7.204 10.964 15.670 1.00 86.44 84 GLY A C 1
ATOM 675 O O . GLY A 1 84 ? -8.089 11.404 14.939 1.00 86.44 84 GLY A O 1
ATOM 676 N N . THR A 1 85 ? -5.915 10.987 15.348 1.00 92.25 85 THR A N 1
ATOM 677 C CA . THR A 1 85 ? -5.378 11.662 14.164 1.00 92.25 85 THR A CA 1
ATOM 678 C C . THR A 1 85 ? -5.503 10.794 12.916 1.00 92.25 85 THR A C 1
ATOM 680 O O . THR A 1 85 ? -5.124 9.623 12.923 1.00 92.25 85 THR A O 1
ATOM 683 N N . ARG A 1 86 ? -5.992 11.390 11.824 1.00 94.06 86 ARG A N 1
ATOM 684 C CA . ARG A 1 86 ? -5.923 10.801 10.482 1.00 94.06 86 ARG A CA 1
ATOM 685 C C . ARG A 1 86 ? -4.474 10.800 10.009 1.00 94.06 86 ARG A C 1
ATOM 687 O O . ARG A 1 86 ? -3.823 11.840 10.050 1.00 94.06 86 ARG A O 1
ATOM 694 N N . THR A 1 87 ? -3.986 9.660 9.538 1.00 95.38 87 THR A N 1
ATOM 695 C CA . THR A 1 87 ? -2.632 9.549 8.980 1.00 95.38 87 THR A CA 1
ATOM 696 C C . THR A 1 87 ? -2.702 9.165 7.511 1.00 95.38 87 THR A C 1
ATOM 698 O O . THR A 1 87 ? -3.559 8.376 7.123 1.00 95.38 87 THR A O 1
ATOM 701 N N . SER A 1 88 ? -1.810 9.734 6.701 1.00 96.12 88 SER A N 1
ATOM 702 C CA . SER A 1 88 ? -1.585 9.314 5.320 1.00 96.12 88 SER A CA 1
ATOM 703 C C . SER A 1 88 ? -0.103 9.007 5.129 1.00 96.12 88 SER A C 1
ATOM 705 O O . SER A 1 88 ? 0.763 9.744 5.603 1.00 96.12 88 SER A O 1
ATOM 707 N N . GLN A 1 89 ? 0.188 7.879 4.491 1.00 96.50 89 GLN A N 1
ATOM 708 C CA . GLN A 1 89 ? 1.533 7.401 4.203 1.00 96.50 89 GLN A CA 1
ATOM 709 C C . GLN A 1 89 ? 1.633 7.111 2.711 1.00 96.50 89 GLN A C 1
ATOM 711 O O . GLN A 1 89 ? 0.855 6.328 2.176 1.00 96.50 89 GLN A O 1
ATOM 716 N N . SER A 1 90 ? 2.619 7.712 2.055 1.00 96.75 90 SER A N 1
ATOM 717 C CA . SER A 1 90 ? 2.930 7.474 0.646 1.00 96.75 90 SER A CA 1
ATOM 718 C C . SER A 1 90 ? 4.164 6.587 0.520 1.00 96.75 90 SER A C 1
ATOM 720 O O . SER A 1 90 ? 5.206 6.867 1.117 1.00 96.75 90 SER A O 1
ATOM 722 N N . LEU A 1 91 ? 4.053 5.530 -0.275 1.00 97.50 91 LEU A N 1
ATOM 723 C CA . LEU A 1 91 ? 5.084 4.526 -0.505 1.00 97.50 91 LEU A CA 1
ATOM 724 C C . LEU A 1 91 ? 5.249 4.307 -2.008 1.00 97.50 91 LEU A C 1
ATOM 726 O O . LEU A 1 91 ? 4.286 4.367 -2.768 1.00 97.50 91 LEU A O 1
ATOM 730 N N . VAL A 1 92 ? 6.479 4.036 -2.435 1.00 97.44 92 VAL A N 1
ATOM 731 C CA . VAL A 1 92 ? 6.778 3.605 -3.802 1.00 97.44 92 VAL A CA 1
ATOM 732 C C . VAL A 1 92 ? 7.609 2.341 -3.722 1.00 97.44 92 VAL A C 1
ATOM 734 O O . VAL A 1 92 ? 8.616 2.298 -3.013 1.00 97.44 92 VAL A O 1
ATOM 737 N N . PHE A 1 93 ? 7.179 1.328 -4.460 1.00 98.00 93 PHE A N 1
ATOM 738 C CA . PHE A 1 93 ? 7.878 0.061 -4.599 1.00 98.00 93 PHE A CA 1
ATOM 739 C C . PHE A 1 93 ? 8.436 -0.044 -6.009 1.00 98.00 93 PHE A C 1
ATOM 741 O O . PHE A 1 93 ? 7.714 0.178 -6.976 1.00 98.00 93 PHE A O 1
ATOM 748 N N . GLU A 1 94 ? 9.713 -0.390 -6.132 1.00 96.25 94 GLU A N 1
ATOM 749 C CA . GLU A 1 94 ? 10.391 -0.519 -7.432 1.00 96.25 94 GLU A CA 1
ATOM 750 C C . GLU A 1 94 ? 10.136 -1.887 -8.076 1.00 96.25 94 GLU A C 1
ATOM 752 O O . GLU A 1 94 ? 10.241 -2.046 -9.289 1.00 96.25 94 GLU A O 1
ATOM 757 N N . ASN A 1 95 ? 9.799 -2.893 -7.265 1.00 96.38 95 ASN A N 1
ATOM 758 C CA . ASN A 1 95 ? 9.567 -4.255 -7.729 1.00 96.38 95 ASN A CA 1
ATOM 759 C C . ASN A 1 95 ? 8.488 -4.979 -6.897 1.00 96.38 95 ASN A C 1
ATOM 761 O O . ASN A 1 95 ? 8.290 -4.635 -5.722 1.00 96.38 95 ASN A O 1
ATOM 765 N N . PRO A 1 96 ? 7.847 -6.021 -7.464 1.00 96.75 96 PRO A N 1
ATOM 766 C CA . PRO A 1 96 ? 6.787 -6.769 -6.787 1.00 96.75 96 PRO A CA 1
ATOM 767 C C . PRO A 1 96 ? 7.213 -7.390 -5.452 1.00 96.75 96 PRO A C 1
ATOM 769 O O . PRO A 1 96 ? 6.446 -7.362 -4.495 1.00 96.75 96 PRO A O 1
ATOM 772 N N . GLY A 1 97 ? 8.452 -7.886 -5.345 1.00 97.50 97 GLY A N 1
ATOM 773 C CA . GLY A 1 97 ? 8.940 -8.548 -4.128 1.00 97.50 97 GLY A CA 1
ATOM 774 C C . GLY A 1 97 ? 9.008 -7.609 -2.920 1.00 97.50 97 GLY A C 1
ATOM 775 O O . GLY A 1 97 ? 8.628 -7.985 -1.812 1.00 97.50 97 GLY A O 1
ATOM 776 N N . SER A 1 98 ? 9.434 -6.359 -3.126 1.00 97.81 98 SER A N 1
ATOM 777 C CA . SER A 1 98 ? 9.436 -5.338 -2.067 1.00 97.81 98 SER A CA 1
ATOM 778 C C . SER A 1 98 ? 8.029 -4.972 -1.580 1.00 97.81 98 SER A C 1
ATOM 780 O O . SER A 1 98 ? 7.821 -4.804 -0.378 1.00 97.81 98 SER A O 1
ATOM 782 N N . PHE A 1 99 ? 7.060 -4.908 -2.497 1.00 97.88 99 PHE A N 1
ATOM 783 C CA . PHE A 1 99 ? 5.652 -4.695 -2.167 1.00 97.88 99 PHE A CA 1
ATOM 784 C C . PHE A 1 99 ? 5.080 -5.885 -1.382 1.00 97.88 99 PHE A C 1
ATOM 786 O O . PHE A 1 99 ? 4.466 -5.693 -0.332 1.00 97.88 99 PHE A O 1
ATOM 793 N N . GLU A 1 100 ? 5.341 -7.114 -1.832 1.00 97.50 100 GLU A N 1
ATOM 794 C CA . GLU A 1 100 ? 4.865 -8.330 -1.168 1.00 97.50 100 GLU A CA 1
ATOM 795 C C . GLU A 1 100 ? 5.407 -8.459 0.262 1.00 97.50 100 GLU A C 1
ATOM 797 O O . GLU A 1 100 ? 4.654 -8.786 1.189 1.00 97.50 100 GLU A O 1
ATOM 802 N N . ARG A 1 101 ? 6.698 -8.166 0.461 1.00 98.12 101 ARG A N 1
ATOM 803 C CA . ARG A 1 101 ? 7.314 -8.159 1.792 1.00 98.12 101 ARG A CA 1
ATOM 804 C C . ARG A 1 101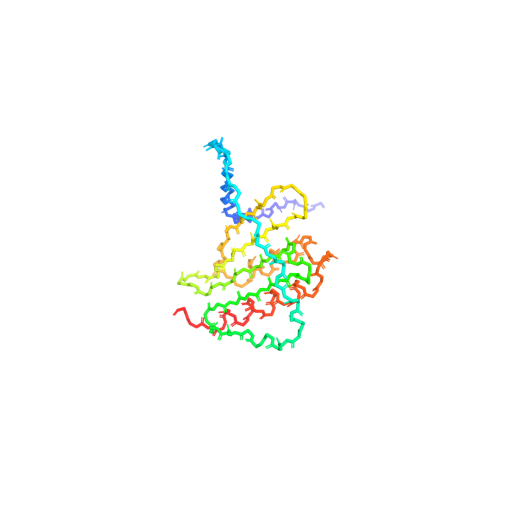 ? 6.629 -7.139 2.701 1.00 98.12 101 ARG A C 1
ATOM 806 O O . ARG A 1 101 ? 6.229 -7.490 3.807 1.00 98.12 101 ARG A O 1
ATOM 813 N N . TRP A 1 102 ? 6.416 -5.914 2.214 1.00 97.69 102 TRP A N 1
ATOM 814 C CA . TRP A 1 102 ? 5.715 -4.880 2.976 1.00 97.69 102 TRP A CA 1
ATOM 815 C C . TRP A 1 102 ? 4.288 -5.300 3.360 1.00 97.69 102 TRP A C 1
ATOM 817 O O . TRP A 1 102 ? 3.913 -5.161 4.522 1.00 97.69 102 TRP A O 1
ATOM 827 N N . CYS A 1 103 ? 3.513 -5.885 2.439 1.00 96.94 103 CYS A N 1
ATOM 828 C CA . CYS A 1 103 ? 2.184 -6.416 2.760 1.00 96.94 103 CYS A CA 1
ATOM 829 C C . CYS A 1 103 ? 2.232 -7.517 3.831 1.00 96.94 103 CYS A C 1
ATOM 831 O O . CYS A 1 103 ? 1.383 -7.550 4.721 1.00 96.94 103 CYS A O 1
ATOM 833 N N . SER A 1 104 ? 3.222 -8.410 3.755 1.00 96.31 104 SER A N 1
ATOM 834 C CA . SER A 1 104 ? 3.377 -9.534 4.689 1.00 96.31 104 SER A CA 1
ATOM 835 C C . SER A 1 104 ? 3.722 -9.078 6.110 1.00 96.31 104 SER A C 1
ATOM 837 O O . SER A 1 104 ? 3.268 -9.687 7.087 1.00 96.31 104 SER A O 1
ATOM 839 N N . ASP A 1 105 ? 4.479 -7.989 6.228 1.00 97.00 105 ASP A N 1
ATOM 840 C CA . ASP A 1 105 ? 4.890 -7.415 7.508 1.00 97.00 105 ASP A CA 1
ATOM 841 C C . ASP A 1 105 ? 3.835 -6.462 8.104 1.00 97.00 105 ASP A C 1
ATOM 843 O O . ASP A 1 105 ? 3.856 -6.198 9.308 1.00 97.00 105 ASP A O 1
ATOM 847 N N . ASP A 1 106 ? 2.875 -5.976 7.308 1.00 94.44 106 ASP A N 1
ATOM 848 C CA . ASP A 1 106 ? 1.868 -5.017 7.771 1.00 94.44 106 ASP A CA 1
ATOM 849 C C . ASP A 1 106 ? 0.848 -5.651 8.747 1.00 94.44 106 ASP A C 1
ATOM 851 O O . ASP A 1 106 ? 0.113 -6.580 8.381 1.00 94.44 106 ASP A O 1
ATOM 855 N N . PRO A 1 107 ? 0.695 -5.117 9.978 1.00 94.62 107 PRO A N 1
ATOM 856 C CA . PRO A 1 107 ? -0.291 -5.602 10.944 1.00 94.62 107 PRO A CA 1
ATOM 857 C C . PRO A 1 107 ? -1.753 -5.521 10.475 1.00 94.62 107 PRO A C 1
ATOM 859 O O . PRO A 1 107 ? -2.628 -6.160 11.070 1.00 94.62 107 PRO A O 1
ATOM 862 N N . VAL A 1 108 ? -2.053 -4.752 9.420 1.00 93.00 108 VAL A N 1
ATOM 863 C CA . VAL A 1 108 ? -3.389 -4.658 8.814 1.00 93.00 108 VAL A CA 1
ATOM 864 C C . VAL A 1 108 ? -3.944 -6.033 8.436 1.00 93.00 108 VAL A C 1
ATOM 866 O O . VAL A 1 108 ? -5.151 -6.239 8.531 1.00 93.00 108 VAL A O 1
ATOM 869 N N . ARG A 1 109 ? -3.082 -7.009 8.111 1.00 94.56 109 ARG A N 1
ATOM 870 C CA . ARG A 1 109 ? -3.488 -8.380 7.764 1.00 94.56 109 ARG A CA 1
ATOM 871 C C . ARG A 1 109 ? -4.214 -9.123 8.879 1.00 94.56 109 ARG A C 1
ATOM 873 O O . ARG A 1 109 ? -5.010 -10.013 8.596 1.00 94.56 109 ARG A O 1
ATOM 880 N N . PHE A 1 110 ? -3.961 -8.752 10.132 1.00 95.56 110 PHE A N 1
ATOM 881 C CA . PHE A 1 110 ? -4.623 -9.352 11.287 1.00 95.56 110 PHE A CA 1
ATOM 882 C C . PHE A 1 110 ? -5.931 -8.642 11.635 1.00 95.56 110 PHE A C 1
ATOM 884 O O . PHE A 1 110 ? -6.899 -9.290 12.018 1.00 95.56 110 PHE A O 1
ATOM 891 N N . ARG A 1 111 ? -5.972 -7.310 11.489 1.00 92.75 111 ARG A N 1
ATOM 892 C CA . ARG A 1 111 ? -7.155 -6.495 11.818 1.00 92.75 111 ARG A CA 1
ATOM 893 C C . ARG A 1 111 ? -8.208 -6.508 10.710 1.00 92.75 111 ARG A C 1
ATOM 895 O O . ARG A 1 111 ? -9.402 -6.512 10.985 1.00 92.75 111 ARG A O 1
ATOM 902 N N . HIS A 1 112 ? -7.765 -6.527 9.457 1.00 94.06 112 HIS A N 1
ATOM 903 C CA . HIS A 1 112 ? -8.610 -6.455 8.272 1.00 94.06 112 HIS A CA 1
ATOM 904 C C . HIS A 1 112 ? -8.132 -7.476 7.218 1.00 94.06 112 HIS A C 1
ATOM 906 O O . HIS A 1 112 ? -7.589 -7.096 6.178 1.00 94.06 112 HIS A O 1
ATOM 912 N N . PRO A 1 113 ? -8.330 -8.789 7.444 1.00 94.75 113 PRO A N 1
ATOM 913 C CA . PRO A 1 113 ? -7.793 -9.836 6.568 1.00 94.75 113 PRO A CA 1
ATOM 914 C C . PRO A 1 113 ? -8.316 -9.754 5.126 1.00 94.75 113 PRO A C 1
ATOM 916 O O . PRO A 1 113 ? -7.558 -9.980 4.184 1.00 94.75 113 PRO A O 1
ATOM 919 N N . LEU A 1 114 ? -9.585 -9.371 4.933 1.00 95.56 114 LEU A N 1
ATOM 920 C CA . LEU A 1 114 ? -10.166 -9.184 3.597 1.00 95.56 114 LEU A CA 1
ATOM 921 C C . LEU A 1 114 ? -9.582 -7.964 2.875 1.00 95.56 114 LEU A C 1
ATOM 923 O O . LEU A 1 114 ? -9.313 -8.040 1.680 1.00 95.56 114 LEU A O 1
ATOM 927 N N . LEU A 1 115 ? -9.334 -6.870 3.603 1.00 96.00 115 LEU A N 1
ATOM 928 C CA . LEU A 1 115 ? -8.652 -5.690 3.067 1.00 96.00 115 LEU A CA 1
ATOM 929 C C . LEU A 1 115 ? -7.237 -6.050 2.611 1.00 96.00 115 LEU A C 1
ATOM 931 O O . LEU A 1 115 ? -6.836 -5.684 1.515 1.00 96.00 115 LEU A O 1
ATOM 935 N N . HIS A 1 116 ? -6.502 -6.806 3.424 1.00 96.69 116 HIS A N 1
ATOM 936 C CA . HIS A 1 116 ? -5.166 -7.274 3.070 1.00 96.69 116 HIS A CA 1
ATOM 937 C C . HIS A 1 116 ? -5.176 -8.197 1.838 1.00 96.69 116 HIS A C 1
ATOM 939 O O . HIS A 1 116 ? -4.351 -8.036 0.942 1.00 96.69 116 HIS A O 1
ATOM 945 N N . ALA A 1 117 ? -6.125 -9.136 1.753 1.00 96.56 117 ALA A N 1
ATOM 946 C CA . ALA A 1 117 ? -6.263 -9.996 0.577 1.00 96.56 117 ALA A CA 1
ATOM 947 C C . ALA A 1 117 ? -6.601 -9.195 -0.695 1.00 96.56 117 ALA A C 1
ATOM 949 O O . ALA A 1 117 ? -6.074 -9.496 -1.764 1.00 96.56 117 ALA A O 1
ATOM 950 N N . GLN A 1 118 ? -7.452 -8.170 -0.571 1.00 96.75 118 GLN A N 1
ATOM 951 C CA . GLN A 1 118 ? -7.775 -7.243 -1.655 1.00 96.75 118 GLN A CA 1
ATOM 952 C C . GLN A 1 118 ? -6.539 -6.456 -2.102 1.00 96.75 118 GLN A C 1
ATOM 954 O O . GLN A 1 118 ? -6.204 -6.483 -3.280 1.00 96.75 118 GLN A O 1
ATOM 959 N N . LEU A 1 119 ? -5.831 -5.837 -1.153 1.00 96.81 119 LEU A N 1
ATOM 960 C CA . LEU A 1 119 ? -4.617 -5.058 -1.390 1.00 96.81 119 LEU A CA 1
ATOM 961 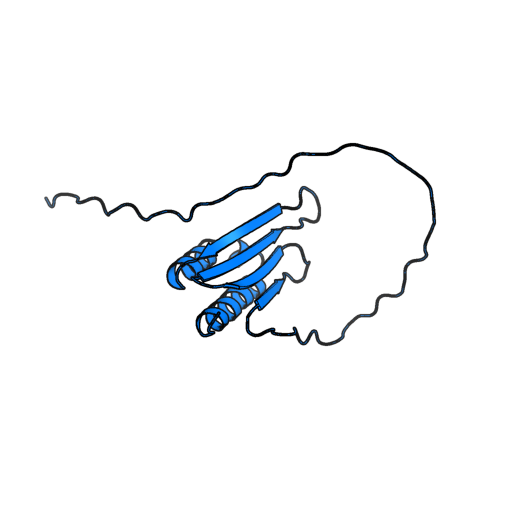C C . LEU A 1 119 ? -3.573 -5.849 -2.187 1.00 96.81 119 LEU A C 1
ATOM 963 O O . LEU A 1 119 ? -3.048 -5.342 -3.175 1.00 96.81 119 LEU A O 1
ATOM 967 N N . 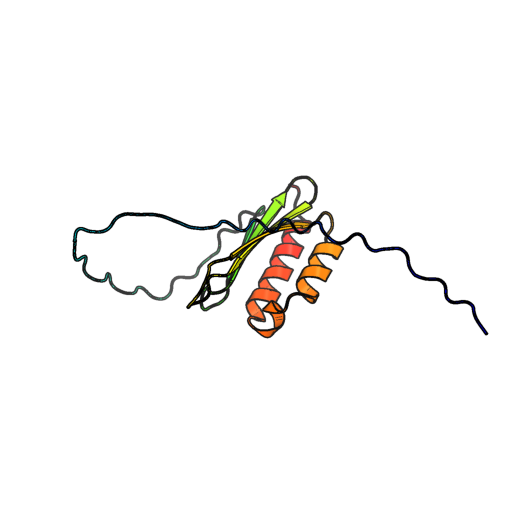ARG A 1 120 ? -3.295 -7.095 -1.782 1.00 97.44 120 ARG A N 1
ATOM 968 C CA . ARG A 1 120 ? -2.326 -7.951 -2.481 1.00 97.44 120 ARG A CA 1
ATOM 969 C C . ARG A 1 120 ? -2.766 -8.258 -3.904 1.00 97.44 120 ARG A C 1
ATOM 971 O O . ARG A 1 120 ? -2.009 -8.018 -4.831 1.00 97.44 120 ARG A O 1
ATOM 978 N N . ARG A 1 121 ? -4.003 -8.728 -4.075 1.00 96.62 121 ARG A N 1
ATOM 979 C CA . ARG A 1 121 ? -4.531 -9.104 -5.392 1.00 96.62 121 ARG A CA 1
ATOM 980 C C . ARG A 1 121 ? -4.523 -7.931 -6.369 1.00 96.62 121 ARG A C 1
ATOM 982 O O . ARG A 1 121 ? -4.163 -8.106 -7.528 1.00 96.62 121 ARG A O 1
ATOM 989 N N . ASP A 1 122 ? -4.925 -6.756 -5.901 1.00 96.25 122 ASP A N 1
ATOM 990 C CA . ASP A 1 122 ? -4.985 -5.560 -6.735 1.00 96.25 122 ASP A CA 1
ATOM 991 C C . ASP A 1 122 ? -3.577 -5.053 -7.072 1.00 96.25 122 ASP A C 1
ATOM 993 O O . ASP A 1 122 ? -3.311 -4.684 -8.214 1.00 96.25 122 ASP A O 1
ATOM 997 N N . GLY A 1 123 ? -2.647 -5.102 -6.113 1.00 96.00 123 GLY A N 1
ATOM 998 C CA . GLY A 1 123 ? -1.236 -4.805 -6.360 1.00 96.00 123 GLY A CA 1
ATOM 999 C C . GLY A 1 123 ? -0.604 -5.762 -7.373 1.00 96.00 123 GLY A C 1
ATOM 1000 O O . GLY A 1 123 ? 0.034 -5.307 -8.321 1.00 96.00 123 GLY A O 1
ATOM 1001 N N . ASP A 1 124 ? -0.833 -7.070 -7.229 1.00 95.19 124 ASP A N 1
ATOM 1002 C CA . ASP A 1 124 ? -0.349 -8.100 -8.156 1.00 95.19 124 ASP A CA 1
ATOM 1003 C C . ASP A 1 124 ? -0.880 -7.871 -9.576 1.00 95.19 124 ASP A C 1
ATOM 1005 O O . ASP A 1 124 ? -0.125 -7.969 -10.544 1.00 95.19 124 ASP A O 1
ATOM 1009 N N . ALA A 1 125 ? -2.156 -7.497 -9.709 1.00 94.81 125 ALA A N 1
ATOM 1010 C CA . ALA A 1 125 ? -2.737 -7.142 -10.999 1.00 94.81 125 ALA A CA 1
ATOM 1011 C C . ALA A 1 125 ? -2.031 -5.923 -11.619 1.00 94.81 125 ALA A C 1
ATOM 1013 O O . ALA A 1 125 ? -1.636 -5.980 -12.785 1.00 94.81 125 ALA A O 1
ATOM 1014 N N . LEU A 1 126 ? -1.797 -4.859 -10.843 1.00 95.62 126 LEU A N 1
ATOM 1015 C CA . LEU A 1 126 ? -1.138 -3.632 -11.312 1.00 95.62 126 LEU A CA 1
ATOM 1016 C C . LEU A 1 126 ? 0.300 -3.857 -11.799 1.00 95.62 126 LEU A C 1
ATOM 1018 O O . LEU A 1 126 ? 0.745 -3.164 -12.712 1.00 95.62 126 LEU A O 1
ATOM 1022 N N . TRP A 1 127 ? 1.018 -4.844 -11.260 1.00 93.31 127 TRP A N 1
ATOM 1023 C CA . TRP A 1 127 ? 2.362 -5.191 -11.736 1.00 93.31 127 TRP A CA 1
ATOM 1024 C C . TRP A 1 127 ? 2.394 -5.774 -13.150 1.00 93.31 127 TRP A C 1
ATOM 1026 O O . TRP A 1 127 ? 3.432 -5.712 -13.805 1.00 93.31 127 TRP A O 1
ATOM 1036 N N . THR A 1 128 ? 1.275 -6.313 -13.632 1.00 91.19 128 THR A N 1
ATOM 1037 C CA . THR A 1 128 ? 1.170 -6.873 -14.991 1.00 91.19 128 THR A CA 1
ATOM 1038 C C . THR A 1 128 ? 0.857 -5.825 -16.059 1.00 91.19 128 THR A C 1
ATOM 1040 O O . THR A 1 128 ? 0.804 -6.147 -17.244 1.00 91.19 128 THR A O 1
ATOM 1043 N N . ILE A 1 129 ? 0.641 -4.576 -15.646 1.00 87.50 129 ILE A N 1
ATOM 1044 C CA . ILE A 1 129 ? 0.146 -3.502 -16.501 1.00 87.50 129 ILE A CA 1
ATOM 1045 C C . ILE A 1 129 ? 1.270 -2.502 -16.788 1.00 87.50 129 ILE A C 1
ATOM 1047 O O . ILE A 1 129 ? 2.037 -2.100 -15.903 1.00 87.50 129 ILE A O 1
ATOM 1051 N N . GLU A 1 130 ? 1.352 -2.093 -18.053 1.00 79.81 130 GLU A N 1
ATOM 1052 C CA . GLU A 1 130 ? 2.259 -1.037 -18.496 1.00 79.81 130 GLU A CA 1
ATOM 1053 C C . GLU A 1 130 ? 1.798 0.334 -17.956 1.00 79.81 130 GLU A C 1
ATOM 1055 O O . GLU A 1 130 ? 0.598 0.644 -18.021 1.00 79.81 130 GLU A O 1
ATOM 1060 N N . PRO A 1 131 ? 2.721 1.147 -17.405 1.00 72.19 131 PRO A N 1
ATOM 1061 C CA . PRO A 1 131 ? 2.406 2.429 -16.777 1.00 72.19 131 PRO A CA 1
ATOM 1062 C C . PRO A 1 131 ? 1.871 3.510 -17.729 1.00 72.19 131 PRO A C 1
ATOM 1064 O O . PRO A 1 131 ? 1.918 3.388 -18.974 1.00 72.19 131 PRO A O 1
#

pLDDT: mean 74.59, std 25.33, range [30.02, 98.12]